Protein 1ZZK (pdb70)

Nearest PDB structures (foldseek):
  1zzi-assembly2_B  TM=9.069E-01  e=4.218E-13  Homo sapiens
  1zzj-assembly1_B  TM=9.451E-01  e=8.035E-12  Homo sapiens
  1khm-assembly1_A  TM=8.673E-01  e=1.103E-12  Homo sapiens
  2p2r-assembly1_A  TM=9.346E-01  e=2.416E-08  Homo sapiens
  1wvn-assembly1_A  TM=9.620E-01  e=2.586E-07  Homo sapiens

CATH classification: 3.30.1370.10

Solvent-accessible surface area: 5009 Å² total; per-residue (Å²): 185,41,103,129,70,79,41,107,24,70,0,38,69,128,22,1,49,11,0,50,17,181,60,9,90,58,10,115,106,9,81,156,130,8,47,4,74,7,130,41,30,114,69,159,111,26,88,154,43,40,68,0,18,0,45,6,14,92,85,56,0,78,84,0,42,121,56,0,42,86,19,0,90,133,106,45,49,101,111,75

Structure (mmCIF, N/CA/C/O backbone):
data_1ZZK
#
_entry.id   1ZZK
#
_cell.length_a   51.848
_cell.length_b   30.876
_cell.length_c   42.413
_cell.angle_alpha   90.00
_cell.angle_beta   102.74
_cell.angle_gamma   90.00
#
_symmetry.space_group_name_H-M   'C 1 2 1'
#
loop_
_entity.id
_entity.type
_entity.pdbx_description
1 polymer 'Heterogeneous nuclear ribonucleoprotein K'
2 water water
#
loop_
_atom_site.group_PDB
_atom_site.id
_atom_site.type_symbol
_atom_site.label_atom_id
_atom_site.label_alt_id
_atom_site.label_comp_id
_atom_site.label_asym_id
_atom_site.label_entity_id
_atom_site.label_seq_id
_atom_site.pdbx_PDB_ins_code
_atom_site.Cartn_x
_atom_site.Cartn_y
_atom_site.Cartn_z
_atom_site.occupancy
_atom_site.B_iso_or_equiv
_atom_site.auth_seq_id
_atom_site.auth_comp_id
_atom_site.auth_asym_id
_atom_site.auth_atom_id
_atom_site.pdbx_PDB_model_num
ATOM 1 N N . MET A 1 3 ? 8.432 -3.001 -15.082 1.00 43.32 10 MET A N 1
ATOM 2 C CA . MET A 1 3 ? 8.432 -2.832 -13.601 1.00 35.89 10 MET A CA 1
ATOM 3 C C . MET A 1 3 ? 7.359 -1.946 -13.007 1.00 33.21 10 MET A C 1
ATOM 4 O O . MET A 1 3 ? 6.950 -1.866 -11.807 1.00 35.22 10 MET A O 1
ATOM 9 N N . GLY A 1 4 ? 6.712 -1.118 -13.858 1.00 33.72 11 GLY A N 1
ATOM 10 C CA . GLY A 1 4 ? 5.610 -0.307 -13.390 1.00 30.04 11 GLY A CA 1
ATOM 11 C C . GLY A 1 4 ? 6.051 0.942 -12.698 1.00 22.33 11 GLY A C 1
ATOM 12 O O . GLY A 1 4 ? 7.247 1.126 -12.373 1.00 33.18 11 GLY A O 1
ATOM 13 N N . PRO A 1 5 ? 5.032 1.728 -12.430 1.00 20.91 12 PRO A N 1
ATOM 14 C CA . PRO A 1 5 ? 5.297 3.076 -11.915 1.00 16.53 12 PRO A CA 1
ATOM 15 C C . PRO A 1 5 ? 5.652 3.050 -10.454 1.00 12.78 12 PRO A C 1
ATOM 16 O O . PRO A 1 5 ? 5.496 2.084 -9.689 1.00 14.37 12 PRO A O 1
ATOM 20 N N . ILE A 1 6 ? 6.166 4.172 -10.018 1.00 10.72 13 ILE A N 1
ATOM 21 C CA . ILE A 1 6 ? 6.397 4.454 -8.595 1.00 8.59 13 ILE A CA 1
ATOM 22 C C . ILE A 1 6 ? 5.056 4.674 -7.888 1.00 7.79 13 ILE A C 1
ATOM 23 O O . ILE A 1 6 ? 4.232 5.471 -8.345 1.00 9.98 13 ILE A O 1
ATOM 32 N N . ILE A 1 7 ? 4.853 3.970 -6.810 1.00 6.43 14 ILE A N 1
ATOM 33 C CA . ILE A 1 7 ? 3.634 4.031 -5.997 1.00 6.16 14 ILE A CA 1
ATOM 34 C C . ILE A 1 7 ? 4.044 4.082 -4.534 1.00 5.92 14 ILE A C 1
ATOM 35 O O . ILE A 1 7 ? 5.190 3.932 -4.166 1.00 6.40 14 ILE A O 1
ATOM 40 N N . THR A 1 8 ? 3.012 4.318 -3.691 1.00 7.20 15 THR A N 1
ATOM 41 C CA . THR A 1 8 ? 3.194 4.378 -2.244 1.00 7.27 15 THR A CA 1
ATOM 42 C C . THR A 1 8 ? 2.295 3.360 -1.541 1.00 7.40 15 THR A C 1
ATOM 43 O O . THR A 1 8 ? 1.100 3.203 -1.892 1.00 9.94 15 THR A O 1
ATOM 50 N N . THR A 1 9 ? 2.817 2.776 -0.494 1.00 7.19 16 THR A N 1
ATOM 51 C CA . THR A 1 9 ? 2.042 1.958 0.408 1.00 7.69 16 THR A CA 1
ATOM 52 C C . THR A 1 9 ? 2.463 2.290 1.831 1.00 7.00 16 THR A C 1
ATOM 53 O O . THR A 1 9 ? 3.583 2.665 2.091 1.00 14.19 16 THR A O 1
ATOM 60 N N . GLN A 1 10 ? 1.551 2.102 2.743 1.00 7.33 17 GLN A N 1
ATOM 61 C CA . GLN A 1 10 ?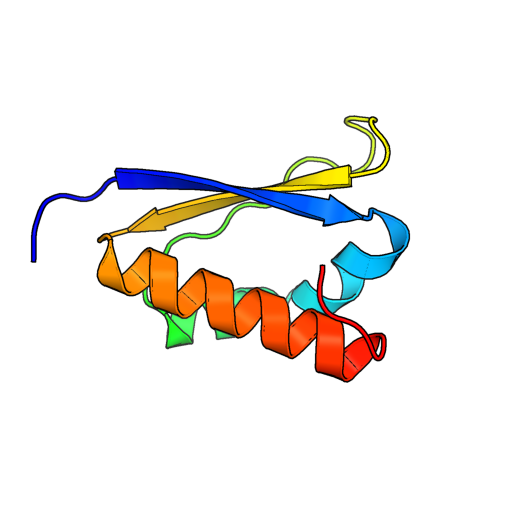 1.833 2.243 4.169 1.00 6.97 17 GLN A CA 1
ATOM 62 C C . GLN A 1 10 ? 1.672 0.902 4.861 1.00 7.78 17 GLN A C 1
ATOM 63 O O . GLN A 1 10 ? 0.807 0.095 4.517 1.00 9.10 17 GLN A O 1
ATOM 69 N N . VAL A 1 11 ? 2.456 0.684 5.910 1.00 7.81 18 VAL A N 1
ATOM 70 C CA . VAL A 1 11 ? 2.322 -0.445 6.826 1.00 8.50 18 VAL A CA 1
ATOM 71 C C . VAL A 1 11 ? 2.337 0.133 8.244 1.00 7.42 18 VAL A C 1
ATOM 72 O O . VAL A 1 11 ? 2.844 1.213 8.498 1.00 8.48 18 VAL A O 1
ATOM 76 N N . THR A 1 12 ? 1.784 -0.639 9.175 1.00 9.91 19 THR A N 1
ATOM 77 C CA . THR A 1 12 ? 1.754 -0.230 10.582 1.00 8.72 19 THR A CA 1
ATOM 78 C C . THR A 1 12 ? 2.561 -1.178 11.430 1.00 9.10 19 THR A C 1
ATOM 79 O O . THR A 1 12 ? 2.507 -2.391 11.234 1.00 12.17 19 THR A O 1
ATOM 83 N N . ILE A 1 13 ? 3.320 -0.626 12.384 1.00 8.87 20 ILE A N 1
ATOM 84 C CA . ILE A 1 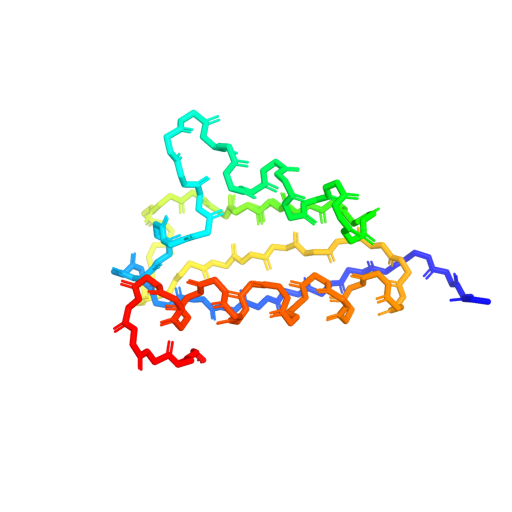13 ? 4.140 -1.387 13.287 1.00 9.10 20 ILE A CA 1
ATOM 85 C C . ILE A 1 13 ? 3.802 -0.956 14.708 1.00 8.98 20 ILE A C 1
ATOM 86 O O . ILE A 1 13 ? 3.759 0.251 14.980 1.00 9.83 20 ILE A O 1
ATOM 95 N N . PRO A 1 14 ? 3.541 -1.856 15.654 1.00 9.69 21 PRO A N 1
ATOM 96 C CA . PRO A 1 14 ? 3.264 -1.433 17.026 1.00 10.06 21 PRO A CA 1
ATOM 97 C C . PRO A 1 14 ? 4.342 -0.486 17.542 1.00 9.62 21 PRO A C 1
ATOM 98 O O . PRO A 1 14 ? 5.523 -0.695 17.301 1.00 9.69 21 PRO A O 1
ATOM 102 N N . LYS A 1 15 ? 3.910 0.533 18.288 1.00 9.49 22 LYS A N 1
ATOM 103 C CA . LYS A 1 15 ? 4.885 1.543 18.728 1.00 9.61 22 LYS A CA 1
ATOM 104 C C . LYS A 1 15 ? 6.015 0.973 19.541 1.00 9.44 22 LYS A C 1
ATOM 105 O O . LYS A 1 15 ? 7.135 1.520 19.464 1.00 10.69 22 LYS A O 1
ATOM 111 N N . ASP A 1 16 ? 5.752 -0.047 20.356 1.00 9.92 23 ASP A N 1
ATOM 112 C CA . ASP A 1 16 ? 6.805 -0.600 21.194 1.00 10.46 23 ASP A CA 1
ATOM 113 C C . ASP A 1 16 ? 7.765 -1.488 20.405 1.00 10.37 23 ASP A C 1
ATOM 114 O O . ASP A 1 16 ? 8.820 -1.880 20.955 1.00 13.87 23 ASP A O 1
ATOM 119 N N . LEU A 1 17 ? 7.463 -1.811 19.149 1.00 10.04 24 LEU A N 1
ATOM 120 C CA . LEU A 1 17 ? 8.380 -2.603 18.290 1.00 9.91 24 LEU A CA 1
ATOM 121 C C . LEU A 1 17 ? 9.067 -1.752 17.243 1.00 10.14 24 LEU A C 1
ATOM 122 O O . LEU A 1 17 ? 10.008 -2.202 16.603 1.00 11.81 24 LEU A O 1
ATOM 127 N N . ALA A 1 18 ? 8.562 -0.556 16.973 1.00 11.27 25 ALA A N 1
ATOM 128 C CA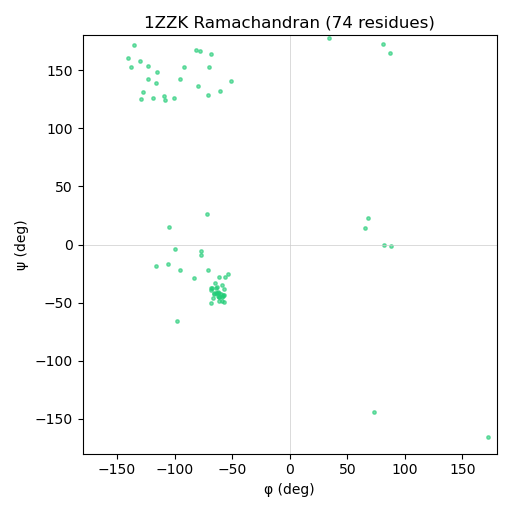 . ALA A 1 18 ? 9.012 0.193 15.837 1.00 11.88 25 ALA A CA 1
ATOM 129 C C . ALA A 1 18 ? 10.500 0.529 15.914 1.00 11.84 25 ALA A C 1
ATOM 130 O O . ALA A 1 18 ? 11.126 0.676 14.828 1.00 13.97 25 ALA A O 1
ATOM 132 N N . GLY A 1 19 ? 11.113 0.664 17.088 1.00 14.74 26 GLY A N 1
ATOM 133 C CA . GLY A 1 19 ? 12.535 0.825 17.222 1.00 16.11 26 GLY A CA 1
ATOM 134 C C . GLY A 1 19 ? 13.328 -0.249 16.520 1.00 13.89 26 GLY A C 1
ATOM 135 O O . GLY A 1 19 ? 14.521 0.010 16.130 1.00 20.01 26 GLY A O 1
ATOM 136 N N . SER A 1 20 ? 12.791 -1.428 16.302 1.00 13.12 27 SER A N 1
ATOM 137 C CA . SER A 1 20 ? 13.513 -2.493 15.601 1.00 13.66 27 SER A CA 1
ATOM 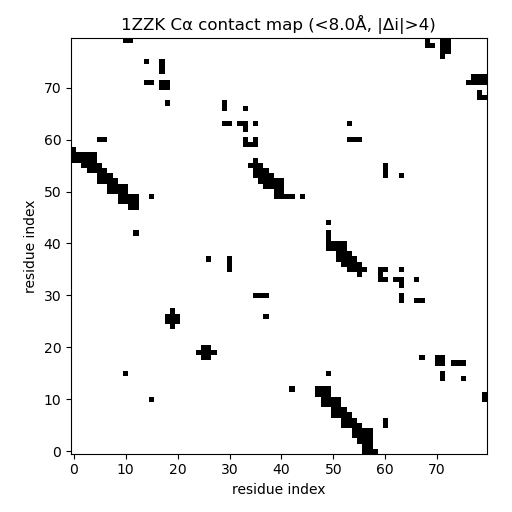138 C C . SER A 1 20 ? 13.998 -2.057 14.216 1.00 11.20 27 SER A C 1
ATOM 139 O O . SER A 1 20 ? 14.977 -2.618 13.733 1.00 14.59 27 SER A O 1
ATOM 143 N N . ILE A 1 21 ? 13.299 -1.121 13.586 1.00 9.80 28 ILE A N 1
ATOM 144 C CA . ILE A 1 21 ? 13.609 -0.773 12.208 1.00 9.71 28 ILE A CA 1
ATOM 145 C C . ILE A 1 21 ? 14.443 0.471 12.089 1.00 10.72 28 ILE A C 1
ATOM 146 O O . ILE A 1 21 ? 14.837 0.818 10.978 1.00 12.97 28 ILE A O 1
ATOM 151 N N . ILE A 1 22 ? 14.722 1.130 13.203 1.00 13.05 29 ILE A N 1
ATOM 152 C CA . ILE A 1 22 ? 15.439 2.396 13.156 1.00 14.39 29 ILE A CA 1
ATOM 153 C C . ILE A 1 22 ? 16.904 2.232 13.427 1.00 15.06 29 ILE A C 1
ATOM 154 O O . ILE A 1 22 ? 17.652 2.478 12.497 1.00 14.75 29 ILE A O 1
ATOM 163 N N . GLY A 1 23 ? 17.262 1.837 14.645 1.00 18.76 30 GLY A N 1
ATOM 164 C CA . GLY A 1 23 ? 18.659 1.645 14.968 1.00 21.78 30 GLY A CA 1
ATOM 165 C C . GLY A 1 23 ? 19.322 2.919 15.428 1.00 19.62 30 GLY A C 1
ATOM 166 O O . GLY A 1 23 ? 18.800 4.008 15.209 1.00 18.40 30 GLY A O 1
ATOM 167 N N . LYS A 1 24 ? 20.504 2.734 16.045 1.00 23.05 31 LYS A N 1
ATOM 168 C CA . LYS A 1 24 ? 21.252 3.939 16.461 1.00 23.73 31 LYS A CA 1
ATOM 169 C C . LYS A 1 24 ? 21.579 4.764 15.235 1.00 21.07 31 LYS A C 1
ATOM 170 O O . LYS A 1 24 ? 22.021 4.166 14.248 1.00 22.40 31 LYS A O 1
ATOM 176 N N . GLY A 1 25 ? 21.320 6.068 15.305 1.00 23.61 32 GLY A N 1
ATOM 177 C CA . GLY A 1 25 ? 21.622 6.942 14.162 1.00 20.61 32 GLY A CA 1
ATOM 178 C C . GLY A 1 25 ? 20.761 6.608 12.969 1.00 17.73 32 GLY A C 1
ATOM 179 O O . GLY A 1 25 ? 21.017 7.074 11.830 1.00 18.65 32 GLY A O 1
ATOM 180 N N . GLY A 1 26 ? 19.685 5.819 13.169 1.00 17.08 33 GLY A N 1
ATOM 181 C CA . GLY A 1 26 ? 18.831 5.426 12.032 1.00 15.57 33 GLY A CA 1
ATOM 182 C C . GLY A 1 26 ? 19.592 4.488 11.107 1.00 14.28 33 GLY A C 1
ATOM 183 O O . GLY A 1 26 ? 19.201 4.404 9.960 1.00 14.71 33 GLY A O 1
ATOM 184 N N . GLN A 1 27 ? 20.615 3.797 11.582 1.00 14.42 34 GLN A N 1
ATOM 185 C CA . GLN A 1 27 ? 21.417 2.983 10.683 1.00 15.69 34 GLN A CA 1
ATOM 186 C C . GLN A 1 27 ? 20.588 1.860 10.053 1.00 13.09 34 GLN A C 1
ATOM 187 O O . GLN A 1 27 ? 20.815 1.500 8.909 1.00 13.80 34 GLN A O 1
ATOM 198 N N . ARG A 1 28 ? 19.656 1.286 10.803 1.00 12.35 35 ARG A N 1
ATOM 199 C CA . ARG A 1 28 ? 18.885 0.174 10.248 1.00 11.41 35 ARG A CA 1
ATOM 200 C C . ARG A 1 28 ? 17.976 0.689 9.124 1.00 9.80 35 ARG A C 1
ATOM 201 O O . ARG A 1 28 ? 17.938 0.049 8.056 1.00 10.04 35 ARG A O 1
ATOM 209 N N . ILE A 1 29 ? 17.209 1.744 9.368 1.00 10.03 36 ILE A N 1
ATOM 210 C CA . ILE A 1 29 ? 16.263 2.196 8.337 1.00 8.72 36 ILE A CA 1
ATOM 211 C C . ILE A 1 29 ? 17.057 2.658 7.117 1.00 8.34 36 ILE A C 1
ATOM 212 O O . ILE A 1 29 ? 16.639 2.446 5.977 1.00 8.05 36 ILE A O 1
ATOM 221 N N . LYS A 1 30 ? 18.198 3.294 7.341 1.00 9.23 37 LYS A N 1
ATOM 222 C CA . LYS A 1 30 ? 19.054 3.704 6.232 1.00 8.82 37 LYS A CA 1
ATOM 223 C C . LYS A 1 30 ? 19.456 2.500 5.404 1.00 8.86 37 LYS A C 1
ATOM 224 O O . LYS A 1 30 ? 19.447 2.532 4.173 1.00 9.23 37 LYS A O 1
ATOM 235 N N . GLN A 1 31 ? 19.823 1.410 6.083 1.00 9.20 38 GLN A N 1
ATOM 236 C CA . GLN A 1 31 ? 20.227 0.192 5.381 1.00 9.72 38 GLN A CA 1
ATOM 237 C C . GLN A 1 31 ? 19.060 -0.468 4.637 1.00 8.72 38 GLN A C 1
ATOM 238 O O . GLN A 1 31 ? 19.236 -1.004 3.558 1.00 10.06 38 GLN A O 1
ATOM 249 N N . ILE A 1 32 ? 17.862 -0.448 5.230 1.00 8.29 39 ILE A N 1
ATOM 250 C CA . ILE A 1 32 ? 16.676 -1.040 4.609 1.00 8.13 39 ILE A CA 1
ATOM 251 C C . ILE A 1 32 ? 16.307 -0.270 3.334 1.00 7.30 39 ILE A C 1
ATOM 252 O O . ILE A 1 32 ? 15.953 -0.879 2.310 1.00 7.43 39 ILE A O 1
ATOM 257 N N . ARG A 1 33 ? 16.375 1.074 3.387 1.00 7.09 40 ARG A N 1
ATOM 258 C CA . ARG A 1 33 ? 16.185 1.861 2.151 1.00 7.03 40 ARG A CA 1
ATOM 259 C C . ARG A 1 33 ? 17.198 1.439 1.089 1.00 7.35 40 ARG A C 1
ATOM 260 O O . ARG A 1 33 ? 16.896 1.259 -0.085 1.00 8.08 40 ARG A O 1
ATOM 268 N N . HIS A 1 34 ? 18.484 1.374 1.485 1.00 8.64 41 HIS A N 1
ATOM 269 C CA . HIS A 1 34 ? 19.532 1.052 0.539 1.00 9.45 41 HIS A CA 1
ATOM 270 C C . HIS A 1 34 ? 19.317 -0.304 -0.116 1.00 9.63 41 HIS A C 1
ATOM 271 O O . HIS A 1 34 ? 19.475 -0.512 -1.328 1.00 11.34 41 HIS A O 1
ATOM 278 N N . GLU A 1 35 ? 18.979 -1.297 0.711 1.00 8.75 42 GLU A N 1
ATOM 279 C CA . GLU A 1 35 ? 18.820 -2.661 0.194 1.00 9.27 42 GLU A CA 1
ATOM 280 C C . GLU A 1 35 ? 17.627 -2.830 -0.711 1.00 8.91 42 GLU A C 1
ATOM 281 O O . GLU A 1 35 ? 17.640 -3.550 -1.707 1.00 11.20 42 GLU A O 1
ATOM 292 N N . SER A 1 36 ? 16.504 -2.171 -0.361 1.00 7.70 43 SER A N 1
ATOM 293 C CA . SER A 1 36 ? 15.283 -2.270 -1.138 1.00 7.44 43 SER A CA 1
ATOM 294 C C . SER A 1 36 ? 15.238 -1.336 -2.334 1.00 7.15 43 SER A C 1
ATOM 295 O O . SER A 1 36 ? 14.553 -1.603 -3.315 1.00 8.47 43 SER A O 1
ATOM 298 N N . GLY A 1 37 ? 15.934 -0.203 -2.229 1.00 7.05 44 GLY A N 1
ATOM 299 C CA . GLY A 1 37 ? 15.806 0.859 -3.215 1.00 7.25 44 GLY A CA 1
ATOM 300 C C . GLY A 1 37 ? 14.623 1.775 -3.025 1.00 6.34 44 GLY A C 1
ATOM 301 O O . GLY A 1 37 ? 14.437 2.706 -3.832 1.00 7.58 44 GLY A O 1
ATOM 302 N N . ALA A 1 38 ? 13.799 1.541 -1.996 1.00 6.26 45 ALA A N 1
ATOM 303 C CA . ALA A 1 38 ? 12.621 2.329 -1.742 1.00 5.97 45 ALA A CA 1
ATOM 304 C C . ALA A 1 38 ? 12.931 3.487 -0.783 1.00 5.33 45 ALA A C 1
ATOM 305 O O . ALA A 1 38 ? 13.809 3.399 0.087 1.00 6.52 45 ALA A O 1
ATOM 307 N N . SER A 1 39 ? 12.135 4.558 -0.934 1.00 5.21 46 SER A N 1
ATOM 308 C CA . SER A 1 39 ? 12.077 5.607 0.082 1.00 5.16 46 SER A CA 1
ATOM 309 C C . SER A 1 39 ? 11.169 5.117 1.209 1.00 5.31 46 SER A C 1
ATOM 310 O O . SER A 1 39 ? 10.121 4.504 0.939 1.00 6.78 46 SER A O 1
ATOM 315 N N . ILE A 1 40 ? 11.596 5.327 2.457 1.00 5.06 47 ILE A N 1
ATOM 316 C CA . ILE A 1 40 ? 10.868 4.796 3.604 1.00 5.48 47 ILE A CA 1
ATOM 317 C C . ILE A 1 40 ? 10.893 5.861 4.691 1.00 5.47 47 ILE A C 1
ATOM 318 O O . ILE A 1 40 ? 11.964 6.301 5.128 1.00 6.17 47 ILE A O 1
ATOM 323 N N A LYS A 1 41 ? 9.713 6.400 5.017 0.45 6.33 48 LYS A N 1
ATOM 324 N N B LYS A 1 41 ? 9.735 6.236 5.193 0.55 6.44 48 LYS A N 1
ATOM 325 C CA A LYS A 1 41 ? 9.497 7.501 5.967 0.45 7.13 48 LYS A CA 1
ATOM 326 C CA B LYS A 1 41 ? 9.737 7.182 6.313 0.55 7.19 48 LYS A CA 1
ATOM 327 C C A LYS A 1 41 ? 8.684 7.013 7.151 0.45 7.12 48 LYS A C 1
ATOM 328 C C B LYS A 1 41 ? 8.802 6.583 7.350 0.55 6.37 48 LYS A C 1
ATOM 329 O O A LYS A 1 41 ? 7.616 6.430 6.914 0.45 8.53 48 LYS A O 1
ATOM 330 O O B LYS A 1 41 ? 7.960 5.724 7.114 0.55 6.13 48 LYS A O 1
ATOM 341 N N A ILE A 1 42 ? 9.064 7.188 8.424 0.53 9.77 49 ILE A N 1
ATOM 342 N N B ILE A 1 42 ? 9.074 7.118 8.532 0.47 9.07 49 ILE A N 1
ATOM 343 C CA A ILE A 1 42 ? 8.196 6.861 9.557 0.53 9.78 49 ILE A CA 1
ATOM 344 C CA B ILE A 1 42 ? 8.345 6.774 9.724 0.47 10.25 49 ILE A CA 1
ATOM 345 C C A ILE A 1 42 ? 7.530 8.138 10.026 0.53 10.05 49 ILE A C 1
ATOM 346 C C B ILE A 1 42 ? 7.620 7.997 10.238 0.47 9.58 49 ILE A C 1
ATOM 347 O O A ILE A 1 42 ? 7.968 9.290 9.929 0.53 12.09 49 ILE A O 1
ATOM 348 O O B ILE A 1 42 ? 8.315 9.029 10.317 0.47 10.82 49 ILE A O 1
ATOM 357 N N . ASP A 1 43 ? 6.336 7.919 10.561 1.00 10.08 50 ASP A N 1
ATOM 358 C CA . ASP A 1 43 ? 5.583 9.029 11.125 1.00 11.14 50 ASP A CA 1
ATOM 359 C C . ASP A 1 43 ? 6.138 9.553 12.425 1.00 12.90 50 ASP A C 1
ATOM 360 O O . ASP A 1 43 ? 7.032 8.941 13.010 1.00 21.91 50 ASP A O 1
ATOM 365 N N . GLU A 1 44 ? 5.582 10.684 12.879 1.00 14.04 51 GLU A N 1
ATOM 366 C CA . GLU A 1 44 ? 6.063 11.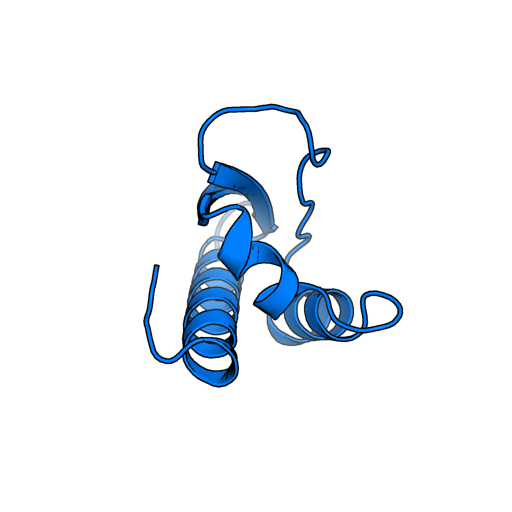230 14.171 1.00 19.34 51 GLU A CA 1
ATOM 367 C C . GLU A 1 44 ? 5.600 10.324 15.275 1.00 16.05 51 GLU A C 1
ATOM 368 O O . GLU A 1 44 ? 4.583 9.662 15.151 1.00 14.33 51 GLU A O 1
ATOM 374 N N . PRO A 1 45 ? 6.347 10.283 16.411 1.00 18.78 52 PRO A N 1
ATOM 375 C CA . PRO A 1 45 ? 6.127 9.238 17.402 1.00 16.34 52 PRO A CA 1
ATOM 376 C C . PRO A 1 45 ? 4.842 9.299 18.213 1.00 14.24 52 PRO A C 1
ATOM 377 O O . PRO A 1 45 ? 4.463 8.310 18.796 1.00 15.71 52 PRO A O 1
ATO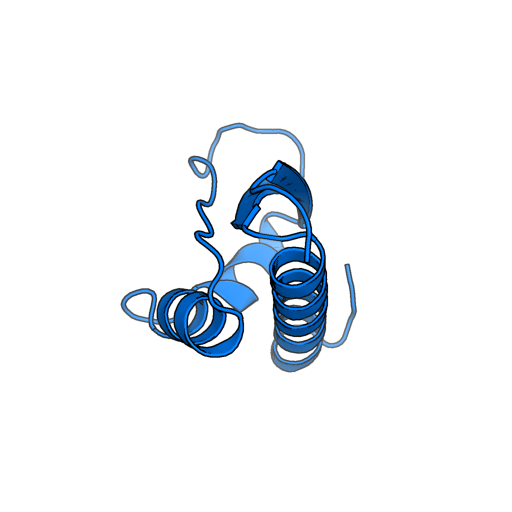M 381 N N . LEU A 1 46 ? 4.220 10.467 18.329 1.00 17.42 53 LEU A N 1
ATOM 382 C CA . LEU A 1 46 ? 3.009 10.622 19.157 1.00 16.61 53 LEU A CA 1
ATOM 383 C C . LEU A 1 46 ? 1.762 10.726 18.303 1.00 23.12 53 LEU A C 1
ATOM 384 O O . LEU A 1 46 ? 0.664 11.122 18.795 1.00 34.83 53 LEU A O 1
ATOM 389 N N . GLU A 1 47 ? 1.924 10.362 17.051 1.00 21.14 54 GLU A N 1
ATOM 390 C CA . GLU A 1 47 ? 0.713 10.425 16.209 1.00 26.34 54 GLU A CA 1
ATOM 391 C C . GLU A 1 47 ? -0.177 9.290 16.671 1.00 34.95 54 GLU A C 1
ATOM 392 O O . GLU A 1 47 ? -1.065 8.727 16.048 1.00 41.84 54 GLU A O 1
ATOM 398 N N . GLY A 1 48 ? 0.009 8.920 17.945 0.00 34.52 55 GLY A N 1
ATOM 399 C CA . GLY A 1 48 ? -1.059 8.122 18.472 1.00 28.99 55 GLY A CA 1
ATOM 400 C C . GLY A 1 48 ? -1.235 6.692 18.046 0.00 37.05 55 GLY A C 1
ATOM 401 O O . GLY A 1 48 ? -0.284 5.948 17.822 0.00 37.05 55 GLY A O 1
ATOM 402 N N . SER A 1 49 ? -2.507 6.305 17.953 1.00 38.78 56 SER A N 1
ATOM 403 C CA . SER A 1 49 ? -2.910 4.915 17.797 1.00 36.39 56 SER A CA 1
ATOM 404 C C . SER A 1 49 ? -1.895 4.085 18.588 1.00 27.48 56 SER A C 1
ATOM 405 O O . SER A 1 49 ? -0.947 4.660 19.172 1.00 32.91 56 SER A O 1
ATOM 408 N N . GLU A 1 50 ? -2.059 2.773 18.640 1.00 19.79 57 GLU A N 1
ATOM 409 C CA . GLU A 1 50 ? -1.085 1.866 19.167 1.00 16.61 57 GLU A CA 1
ATOM 410 C C . GLU A 1 50 ? 0.052 1.625 18.184 1.00 12.30 57 GLU A C 1
ATOM 411 O O . GLU A 1 50 ? 1.013 0.932 18.579 1.00 13.18 57 GLU A O 1
ATOM 417 N N . ASP A 1 51 ? -0.016 2.138 16.968 1.00 12.20 58 ASP A N 1
ATOM 418 C CA . ASP A 1 51 ? 0.905 1.844 15.921 1.00 11.57 58 ASP A CA 1
ATOM 419 C C . ASP A 1 51 ? 1.597 3.072 15.328 1.00 10.98 58 ASP A C 1
ATOM 420 O O . ASP A 1 51 ? 1.011 4.143 15.324 1.00 14.18 58 ASP A O 1
ATOM 425 N N . ARG A 1 52 ? 2.768 2.867 14.797 1.00 11.21 59 ARG A N 1
ATOM 426 C CA . ARG A 1 52 ? 3.441 3.819 13.961 1.00 10.24 59 ARG A CA 1
ATOM 427 C C . ARG A 1 52 ? 3.158 3.485 12.511 1.00 8.25 59 ARG A C 1
ATOM 428 O O . ARG A 1 52 ? 3.079 2.323 12.143 1.00 12.29 59 ARG A O 1
ATOM 436 N N . ILE A 1 53 ? 2.984 4.498 11.684 1.00 7.56 60 ILE A N 1
ATOM 437 C CA . ILE A 1 53 ? 2.751 4.326 10.245 1.00 6.70 60 ILE A CA 1
ATOM 438 C C . ILE A 1 53 ? 4.046 4.576 9.487 1.00 6.22 60 ILE A C 1
ATOM 439 O O . ILE A 1 53 ? 4.701 5.594 9.644 1.00 8.16 60 ILE A O 1
ATOM 444 N N . ILE A 1 54 ? 4.433 3.589 8.665 1.00 6.18 61 ILE A N 1
ATOM 445 C CA . ILE A 1 54 ? 5.627 3.621 7.828 1.00 6.44 61 ILE A CA 1
ATOM 446 C C . ILE A 1 54 ? 5.153 3.757 6.384 1.00 6.40 61 ILE A C 1
ATOM 447 O O . ILE A 1 54 ? 4.316 2.967 5.929 1.00 7.97 61 ILE A O 1
ATOM 452 N N . THR A 1 55 ? 5.691 4.749 5.679 1.00 6.00 62 THR A N 1
ATOM 453 C CA . THR A 1 55 ? 5.307 5.011 4.289 1.00 5.60 62 THR A CA 1
ATOM 454 C C . THR A 1 55 ? 6.457 4.610 3.374 1.00 5.72 62 THR A C 1
ATOM 455 O O . THR A 1 55 ? 7.592 5.100 3.520 1.00 7.52 62 THR A O 1
ATOM 459 N N . ILE A 1 56 ? 6.151 3.732 2.417 1.00 5.26 63 ILE A N 1
ATOM 460 C CA . ILE A 1 56 ? 7.162 3.119 1.519 1.00 5.45 63 ILE A CA 1
ATOM 461 C C . ILE A 1 56 ? 6.798 3.538 0.093 1.00 5.41 63 ILE A C 1
ATOM 462 O O . ILE A 1 56 ? 5.681 3.310 -0.354 1.00 6.66 63 ILE A O 1
ATOM 467 N N . THR A 1 57 ? 7.767 4.133 -0.619 1.00 5.55 64 THR A N 1
ATOM 468 C CA . THR A 1 57 ? 7.522 4.634 -1.972 1.00 5.58 64 THR A CA 1
ATOM 469 C C . THR A 1 57 ? 8.580 4.113 -2.931 1.00 5.48 64 THR A C 1
ATOM 470 O O . THR A 1 57 ? 9.788 4.274 -2.683 1.00 6.33 64 THR A O 1
ATOM 474 N N . GLY A 1 58 ? 8.149 3.476 -4.009 1.00 5.81 65 GLY A N 1
ATOM 475 C CA . GLY A 1 58 ? 9.052 2.902 -4.977 1.00 6.28 65 GLY A CA 1
ATOM 476 C C . GLY A 1 58 ? 8.249 2.074 -5.974 1.00 5.97 65 GLY A C 1
ATOM 477 O O . GLY A 1 58 ? 7.012 2.191 -6.011 1.00 6.72 65 GLY A O 1
ATOM 478 N N . THR A 1 59 ? 8.909 1.245 -6.753 1.00 6.44 66 THR A N 1
ATOM 479 C CA . THR A 1 59 ? 8.176 0.308 -7.567 1.00 6.53 66 THR A CA 1
ATOM 480 C C . THR A 1 59 ? 7.514 -0.734 -6.658 1.00 6.55 66 THR A C 1
ATOM 481 O O . THR A 1 59 ? 7.931 -0.926 -5.505 1.00 6.41 66 THR A O 1
ATOM 485 N N . GLN A 1 60 ? 6.554 -1.469 -7.195 1.00 7.33 67 GLN A N 1
ATOM 486 C CA . GLN A 1 60 ? 5.926 -2.527 -6.399 1.00 8.09 67 GLN A CA 1
ATOM 487 C C . GLN A 1 60 ? 6.926 -3.526 -5.900 1.00 7.40 67 GLN A C 1
ATOM 488 O O . GLN A 1 60 ? 6.828 -4.041 -4.768 1.00 7.81 67 GLN A O 1
ATOM 499 N N . ASP A 1 61 ? 7.921 -3.876 -6.709 1.00 7.24 68 ASP A N 1
ATOM 500 C CA . ASP A 1 61 ? 8.943 -4.828 -6.255 1.00 7.21 68 ASP A CA 1
ATOM 501 C C . ASP A 1 61 ? 9.804 -4.283 -5.119 1.00 6.13 68 ASP A C 1
ATOM 502 O O . ASP A 1 61 ? 10.099 -4.975 -4.172 1.00 6.50 68 ASP A O 1
ATOM 511 N N . GLN A 1 62 ? 10.203 -2.987 -5.230 1.00 6.18 69 GLN A N 1
ATOM 512 C CA . GLN A 1 62 ? 10.958 -2.368 -4.155 1.00 5.57 69 GLN A CA 1
ATOM 513 C C . GLN A 1 62 ? 10.161 -2.333 -2.869 1.00 5.57 69 GLN A C 1
ATOM 514 O O . GLN A 1 62 ? 10.697 -2.554 -1.772 1.00 6.07 69 GLN A O 1
ATOM 520 N N . ILE A 1 63 ? 8.879 -2.008 -2.976 1.00 5.78 70 ILE A N 1
ATOM 521 C CA . ILE A 1 63 ? 8.007 -1.967 -1.806 1.00 5.82 70 ILE A CA 1
ATOM 522 C C . ILE A 1 63 ? 7.923 -3.334 -1.156 1.00 5.69 70 ILE A C 1
ATOM 523 O O . ILE A 1 63 ? 8.019 -3.456 0.077 1.00 6.66 70 ILE A O 1
ATOM 528 N N . GLN A 1 64 ? 7.741 -4.382 -1.953 1.00 6.14 71 GLN A N 1
ATOM 529 C CA . GLN A 1 64 ? 7.663 -5.741 -1.384 1.00 6.53 71 GLN A CA 1
ATOM 530 C C . GLN A 1 64 ? 8.956 -6.079 -0.675 1.00 5.85 71 GLN A C 1
ATOM 531 O O . GLN A 1 64 ? 8.956 -6.597 0.469 1.00 6.42 71 GLN A O 1
ATOM 542 N N . ASN A 1 65 ? 10.107 -5.780 -1.313 1.00 5.91 72 ASN A N 1
ATOM 543 C CA . ASN A 1 65 ? 11.384 -6.078 -0.672 1.00 5.55 72 ASN A CA 1
ATOM 544 C C . ASN A 1 65 ? 11.533 -5.291 0.632 1.00 5.53 72 ASN A C 1
ATOM 545 O O . ASN A 1 65 ? 12.052 -5.838 1.622 1.00 6.44 72 ASN A O 1
ATOM 550 N N . ALA A 1 66 ? 11.128 -4.039 0.653 1.00 5.51 73 ALA A N 1
ATOM 551 C CA . ALA A 1 66 ? 11.187 -3.247 1.881 1.00 5.63 73 ALA A CA 1
ATOM 552 C C . ALA A 1 66 ? 10.284 -3.868 2.962 1.00 5.63 73 ALA A C 1
ATOM 553 O O . ALA A 1 66 ? 10.694 -3.945 4.121 1.00 6.34 73 ALA A O 1
ATOM 555 N N . GLN A 1 67 ? 9.066 -4.273 2.586 1.00 6.11 74 GLN A N 1
ATOM 556 C CA . GLN A 1 67 ? 8.170 -4.861 3.562 1.00 6.80 74 GLN A CA 1
ATOM 557 C C . GLN A 1 67 ? 8.778 -6.097 4.229 1.00 6.51 74 GLN A C 1
ATOM 558 O O . GLN A 1 67 ? 8.668 -6.283 5.444 1.00 7.43 74 GLN A O 1
ATOM 568 N N . TYR A 1 68 ? 9.404 -6.974 3.431 1.00 6.90 75 TYR A N 1
ATOM 569 C CA . TYR A 1 68 ? 9.991 -8.179 4.021 1.00 6.93 75 TYR A CA 1
ATOM 570 C C . TYR A 1 68 ? 11.184 -7.836 4.889 1.00 6.26 75 TYR A C 1
ATOM 571 O O . TYR A 1 68 ? 11.388 -8.441 5.952 1.00 7.32 75 TYR A O 1
ATOM 588 N N . LEU A 1 69 ? 11.998 -6.842 4.482 1.00 6.35 76 LEU A N 1
ATOM 589 C CA . LEU A 1 69 ? 13.098 -6.421 5.340 1.00 6.62 76 LEU A CA 1
ATOM 590 C C . LEU A 1 69 ? 12.578 -5.854 6.650 1.00 6.12 76 LEU A C 1
ATOM 591 O O . LEU A 1 69 ? 13.185 -6.113 7.714 1.00 6.84 76 LEU A O 1
ATOM 600 N N . LEU A 1 70 ? 11.531 -5.067 6.615 1.00 6.08 77 LEU A N 1
ATOM 601 C CA . LEU A 1 70 ? 10.933 -4.522 7.851 1.00 6.14 77 LEU A CA 1
ATOM 602 C C . LEU A 1 70 ? 10.433 -5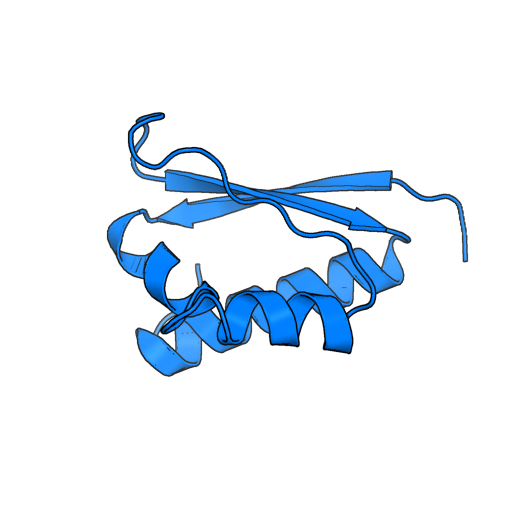.661 8.763 1.00 6.39 77 LEU A C 1
ATOM 603 O O . LEU A 1 70 ? 10.707 -5.656 9.964 1.00 7.05 77 LEU A O 1
ATOM 608 N N . GLN A 1 71 ? 9.693 -6.600 8.199 1.00 6.49 78 GLN A N 1
ATOM 609 C CA . GLN A 1 71 ? 9.193 -7.738 8.968 1.00 6.67 78 GLN A CA 1
ATOM 610 C C . GLN A 1 71 ? 10.325 -8.525 9.573 1.00 6.53 78 GLN A C 1
ATOM 611 O O . GLN A 1 71 ? 10.294 -8.902 10.769 1.00 7.12 78 GLN A O 1
ATOM 617 N N . ASN A 1 72 ? 11.340 -8.852 8.761 1.00 6.52 79 ASN A N 1
ATOM 618 C CA . ASN A 1 72 ? 12.430 -9.666 9.260 1.00 6.46 79 ASN A CA 1
ATOM 619 C C . ASN A 1 72 ? 13.205 -8.928 10.340 1.00 7.17 79 ASN A C 1
ATOM 620 O O . ASN A 1 72 ? 13.689 -9.556 11.278 1.00 8.24 79 ASN A O 1
ATOM 625 N N . SER A 1 73 ? 13.304 -7.585 10.226 1.00 7.01 80 SER A N 1
ATOM 626 C CA . SER A 1 73 ? 13.967 -6.795 11.263 1.00 7.61 80 SER A CA 1
ATOM 627 C C . SER A 1 73 ? 13.189 -6.817 12.573 1.00 7.47 80 SER A C 1
ATOM 628 O O . SER A 1 73 ? 13.780 -6.977 13.653 1.00 8.77 80 SER A O 1
ATOM 631 N N . VAL A 1 74 ? 11.866 -6.625 12.507 1.00 7.22 81 VAL A N 1
ATOM 632 C CA . VAL A 1 74 ? 11.058 -6.715 13.734 1.00 7.79 81 VAL A CA 1
ATOM 633 C C . VAL A 1 74 ? 11.196 -8.083 14.352 1.00 8.27 81 VAL A C 1
ATOM 634 O O . VAL A 1 74 ? 11.318 -8.198 15.574 1.00 10.17 81 VAL A O 1
ATOM 638 N N . LYS A 1 75 ? 11.176 -9.142 13.539 1.00 8.45 82 LYS A N 1
ATOM 639 C CA . LYS A 1 75 ? 11.338 -10.477 14.100 1.00 9.71 82 LYS A CA 1
ATOM 640 C C . LYS A 1 75 ? 12.722 -10.672 14.741 1.00 10.00 82 LYS A C 1
ATOM 641 O O . LYS A 1 75 ? 12.810 -11.265 15.836 1.00 11.68 82 LYS A O 1
ATOM 650 N N . GLN A 1 76 ? 13.786 -10.165 14.085 1.00 9.58 83 GLN A N 1
ATOM 651 C CA . GLN A 1 76 ? 15.164 -10.263 14.666 1.00 10.96 83 GLN A CA 1
ATOM 652 C C . GLN A 1 76 ? 15.229 -9.633 16.040 1.00 10.87 83 GLN A C 1
ATOM 653 O O . GLN A 1 76 ? 15.863 -10.199 16.939 1.00 14.04 83 GLN A O 1
ATOM 659 N N . TYR A 1 77 ? 14.626 -8.472 16.220 1.00 10.10 84 TYR A N 1
ATOM 660 C CA . TYR A 1 77 ? 14.874 -7.708 17.412 1.00 11.05 84 TYR A CA 1
ATOM 661 C C . TYR A 1 77 ? 13.817 -7.976 18.457 1.00 11.71 84 TYR A C 1
ATOM 662 O O . TYR A 1 77 ? 14.029 -7.777 19.678 1.00 18.62 84 TYR A O 1
ATOM 671 N N . SER A 1 78 ? 12.616 -8.461 18.091 1.00 11.10 85 SER A N 1
ATOM 672 C CA . SER A 1 78 ? 11.529 -8.668 19.016 1.00 11.34 85 SER A CA 1
ATOM 673 C C . SER A 1 78 ? 11.074 -10.123 19.209 1.00 11.38 85 SER A C 1
ATOM 674 O O . SER A 1 78 ? 10.358 -10.427 20.148 1.00 13.86 85 SER A O 1
ATOM 677 N N . GLY A 1 79 ? 11.407 -11.012 18.299 1.00 12.14 86 GLY A N 1
ATOM 678 C CA . GLY A 1 79 ? 10.950 -12.381 18.323 1.00 14.47 86 GLY A CA 1
ATOM 679 C C . GLY A 1 79 ? 9.632 -12.657 17.641 1.00 15.47 86 GLY A C 1
ATOM 680 O O . GLY A 1 79 ? 9.270 -13.840 17.544 1.00 16.83 86 GLY A O 1
ATOM 681 N N . LYS A 1 80 ? 8.967 -11.645 17.100 1.00 15.40 87 LYS A N 1
ATOM 682 C CA . LYS A 1 80 ? 7.737 -11.849 16.373 1.00 18.09 87 LYS A CA 1
ATOM 683 C C . LYS A 1 80 ? 7.668 -10.935 15.141 1.00 13.63 87 LYS A C 1
ATOM 684 O O . LYS A 1 80 ? 8.351 -9.919 15.031 1.00 12.76 87 LYS A O 1
ATOM 690 N N . PHE A 1 81 ? 6.816 -11.336 14.238 1.00 14.77 88 PHE A N 1
ATOM 691 C CA . PHE A 1 81 ? 6.422 -10.518 13.071 1.00 12.56 88 PHE A CA 1
ATOM 692 C C . PHE A 1 81 ? 5.351 -9.538 13.509 1.00 13.61 88 PHE A C 1
ATOM 693 O O . PHE A 1 81 ? 4.764 -9.693 14.564 1.00 20.24 88 PHE A O 1
ATOM 701 N N . PHE A 1 82 ? 5.057 -8.546 12.657 1.00 14.22 89 PHE A N 1
ATOM 702 C CA . PHE A 1 82 ? 3.987 -7.630 12.958 1.00 16.03 89 PHE A CA 1
ATOM 703 C C . PHE A 1 82 ? 2.801 -7.729 11.988 1.00 19.47 89 PHE A C 1
ATOM 704 O O . PHE A 1 82 ? 1.756 -7.124 12.329 1.00 27.16 89 PHE A O 1
#

InterPro domains:
  IPR004087 K Homology domain [SM00322] (41-109)
  IPR004087 K Homology domain [SM00322] (143-214)
  IPR004087 K Homology domain [SM00322] (386-456)
  IPR004088 K Homology domain, type 1 [PF00013] (45-104)
  IPR004088 K Homology domain, type 1 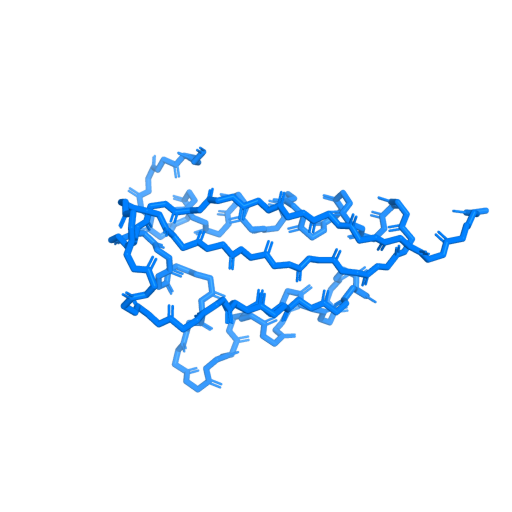[PF00013] (147-210)
  IPR004088 K Homology domain, type 1 [PF00013] (389-452)
  IPR012987 ROK, N-terminal [PF08067] (1-43)
  IPR036612 K Homology domain, type 1 superfamily [G3DSA:3.30.1370.10] (41-112)
  IPR036612 K Homology domain, type 1 superfamily [G3DSA:3.30.1370.10] (141-216)
  IPR036612 K Homology domain, type 1 superfamily [G3DSA:3.30.1370.10] (384-463)
  IPR036612 K Homology domain, type 1 superfamily [SSF54791] (38-110)
  IPR036612 K Homology domain, type 1 superfamily [SSF54791] (142-221)
  IPR036612 K Homology domain, type 1 superfamily [SSF54791] (379-457)

Sequence (80 aa):
MGPIITTQVTIPKDLAGSIIGKGGQRIKQIRHESGASIKKIIDEPLEGSEDRIITITGTQDQIQNAQYLLQNSVKQYSGKFF

Organism: Homo sapiens (NCBI:txid9606)

Foldseek 3Di:
DDDKDKDKDKDFLVLQVLQQDDVRVNVVVLCVVLVWDKDWDDNPPDDRIIMIMTIGPPSSRVSSQVSSQVSSCVVPVHGD

B-factor: mean 14.9, std 9.51, range [4.22, 80.06]

Secondary structure (DSSP, 8-state):
----EEEEEEEETTTGGGGT-GGGHHHHHHHHHH--EEEEPPTTS-SSEEEEEEEE-HHHHHHHHHHHHHHHHHHHSS--

Radius of gyration: 11.97 Å; Cα contacts (8 Å, |Δi|>4): 129; chains: 1; bounding box: 24×24×35 Å

GO terms:
  GO:0042802 identical protein binding (F, IPI)
  GO:0005515 protein binding (F, IPI)
  GO:0043066 negative regulation of apoptotic process (P, IMP)
  GO:0000785 chromatin (C, IDA)
  GO:0005634 nucleus (C, IDA)
  GO:0005737 cytoplasm (C, IDA)
  GO:0071013 catalytic step 2 spliceosome (C, IDA)
  GO:1990904 ribonucleoprotein complex (C, IDA)
  GO:0005737 cytoplasm (C, EXP)
  GO:0000398 mRNA splicing, via spliceosome (P, IC)
  GO:0045892 negative regulation of DNA-templated transcription (P, IMP)
  GO:0003723 RNA binding (F, TAS)
  GO:0006396 RNA processing (P, TAS)
  GO:0007165 signal transduction (P, TAS)
  GO:0060816 random inactivation of X chromosome (P, IDA)
  GO:0031048 regulatory ncRNA-mediated heterochromatin formation (P, IMP)
  GO:0005654 nucleoplasm (C, TAS)
  GO:0045296 cadherin binding (F, HDA)
  GO:1905581 positive regulation of low-density lipoprotein particle clearance (P, IMP)
  GO:0005654 nucleoplasm (C, IDA)